Protein AF-A0A7V3RZU1-F1 (afdb_monomer)

Foldseek 3Di:
DVQVVLQPDFDADPNDTDRDGAEWFAEDPPDPQDPDPVSRVVQRVVQSVVCVVVPHSYYGYRD

Secondary structure (DSSP, 8-state):
-HHHHHHH-EEEETTEEEE----EEE--SS-TT-SSHHHHHHHHHHHHHHHHHTTSSSEEE--

pLDDT: mean 97.22, std 2.01, range [84.5, 98.69]

Mean predicted aligned error: 2.65 Å

Sequence (63 aa):
RYRKRIEDFILVVENKRLKVTISLGVANYPHPAIGSVDDLIRLADNALYKAKRNGRNRVEVAD

Radius of gyration: 14.64 Å; Cα contacts (8 Å, |Δi|>4): 98; chains: 1; bounding box: 26×20×47 Å

Solvent-accessible surface area (backbone atoms only — not comparable to full-atom values): 3658 Å² total; per-residue (Å²): 114,66,55,59,58,44,48,75,37,75,47,75,55,96,94,39,81,41,85,49,69,47,54,37,35,38,53,74,82,92,42,98,81,45,91,48,73,68,37,43,52,49,38,13,50,52,14,24,49,50,13,53,73,73,73,34,68,34,77,28,65,47,130

Nearest PDB structures (foldseek):
  3ign-assembly1_A  TM=9.484E-01  e=7.292E-04  Marinobacter nauticus VT8
  2v0n-assembly1_B  TM=8.199E-01  e=1.791E-02  Caulobacter vibrioides CB15
  5euh-as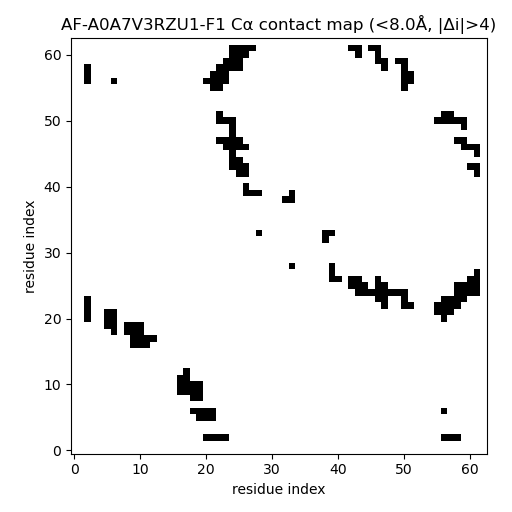sembly2_B  TM=8.763E-01  e=2.352E-02  Pseudomonas fluorescens Pf0-1
  5m3c-assembly1_A  TM=9.046E-01  e=6.104E-02  Pseudomonas aeruginosa
  5m3c-assembly1_B  TM=8.852E-01  e=1.206E-01  Pseudomonas aeruginosa

Structure (mmCIF, N/CA/C/O backbone):
data_AF-A0A7V3RZU1-F1
#
_entry.id   AF-A0A7V3RZU1-F1
#
loop_
_atom_site.group_PDB
_atom_site.id
_atom_site.type_symbol
_atom_site.label_atom_id
_atom_site.label_alt_id
_atom_site.label_comp_id
_atom_site.label_asym_id
_atom_site.label_entity_id
_atom_site.label_seq_id
_atom_site.pdbx_PDB_ins_code
_atom_site.Cartn_x
_atom_site.Cartn_y
_atom_site.Cartn_z
_atom_site.occupancy
_atom_site.B_iso_or_e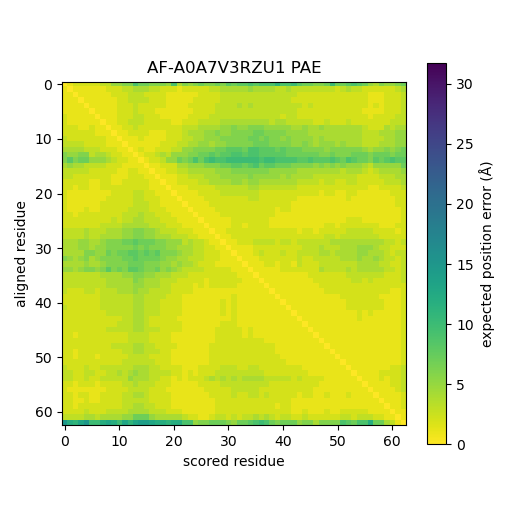quiv
_atom_site.auth_seq_id
_atom_site.auth_comp_id
_atom_site.auth_asym_id
_atom_site.auth_atom_id
_atom_site.pdbx_PDB_model_num
ATOM 1 N N . ARG A 1 1 ? -2.895 -11.570 1.962 1.00 94.44 1 ARG A N 1
ATOM 2 C CA . ARG A 1 1 ? -2.560 -12.167 3.283 1.00 94.44 1 ARG A CA 1
ATOM 3 C C . ARG A 1 1 ? -2.273 -11.124 4.369 1.00 94.44 1 ARG A C 1
ATOM 5 O O . ARG A 1 1 ? -3.040 -11.056 5.317 1.00 94.44 1 ARG A O 1
ATOM 12 N N . TYR A 1 2 ? -1.206 -10.321 4.264 1.00 96.56 2 TYR A N 1
ATOM 13 C CA . TYR A 1 2 ? -0.761 -9.431 5.354 1.00 96.56 2 TYR A CA 1
ATOM 14 C C . TYR A 1 2 ? -1.772 -8.355 5.754 1.00 96.56 2 TYR A C 1
ATOM 16 O O . TYR A 1 2 ? -2.083 -8.235 6.932 1.00 96.56 2 TYR A O 1
ATOM 24 N N . ARG A 1 3 ? -2.345 -7.644 4.775 1.00 97.69 3 ARG A N 1
ATOM 25 C CA . ARG A 1 3 ? -3.348 -6.601 5.026 1.00 97.69 3 ARG A CA 1
ATOM 26 C C . ARG A 1 3 ? -4.506 -7.089 5.903 1.00 97.69 3 ARG A C 1
ATOM 28 O O . ARG A 1 3 ? -4.817 -6.445 6.893 1.00 97.69 3 ARG A O 1
ATOM 35 N N . LYS A 1 4 ? -5.087 -8.248 5.565 1.00 97.69 4 LYS A N 1
ATOM 36 C CA . LYS A 1 4 ? -6.164 -8.878 6.343 1.00 97.69 4 LYS A CA 1
ATOM 37 C C . LYS A 1 4 ? -5.716 -9.262 7.751 1.00 97.69 4 LYS A C 1
ATOM 39 O O . LYS A 1 4 ? -6.363 -8.874 8.706 1.00 97.69 4 LYS A O 1
ATOM 44 N N . ARG A 1 5 ? -4.556 -9.914 7.894 1.00 97.88 5 ARG A N 1
ATOM 45 C CA . ARG A 1 5 ? -4.024 -10.280 9.221 1.00 97.88 5 ARG A CA 1
ATOM 46 C C . ARG A 1 5 ? -3.811 -9.071 10.135 1.00 97.88 5 ARG A C 1
ATOM 48 O O . ARG A 1 5 ? -4.042 -9.192 11.328 1.00 97.88 5 ARG A O 1
ATOM 55 N N . ILE A 1 6 ? -3.365 -7.936 9.592 1.00 97.62 6 ILE A N 1
ATOM 56 C CA . ILE A 1 6 ? -3.200 -6.700 10.370 1.00 97.62 6 ILE A CA 1
ATOM 57 C C . ILE A 1 6 ? -4.550 -6.045 10.652 1.00 97.62 6 ILE A C 1
ATOM 59 O O . ILE A 1 6 ? -4.773 -5.610 11.773 1.00 97.62 6 ILE A O 1
ATOM 63 N N . GLU A 1 7 ? -5.454 -6.013 9.671 1.00 97.81 7 GLU A N 1
ATOM 64 C CA . GLU A 1 7 ? -6.822 -5.534 9.875 1.00 97.81 7 GLU A CA 1
ATOM 65 C C . GLU A 1 7 ? -7.508 -6.302 11.007 1.00 97.81 7 GLU A C 1
ATOM 67 O O . GLU A 1 7 ? -8.153 -5.679 11.837 1.00 97.81 7 GLU A O 1
ATOM 72 N N . ASP A 1 8 ? -7.338 -7.619 11.096 1.00 97.06 8 ASP A N 1
ATOM 73 C CA . ASP A 1 8 ? -7.976 -8.455 12.117 1.00 97.06 8 ASP A CA 1
ATOM 74 C C . ASP A 1 8 ? -7.259 -8.403 13.480 1.00 97.06 8 ASP A C 1
ATOM 76 O O . ASP A 1 8 ? -7.833 -8.786 14.500 1.00 97.06 8 ASP A O 1
ATOM 80 N N . PHE A 1 9 ? -6.034 -7.876 13.529 1.00 96.19 9 PHE A N 1
ATOM 81 C CA . PHE A 1 9 ? -5.239 -7.760 14.747 1.00 96.19 9 PHE A CA 1
ATOM 82 C C . PHE A 1 9 ? -5.686 -6.573 15.617 1.00 96.19 9 PHE A C 1
ATOM 84 O O . PHE A 1 9 ? -5.941 -5.470 15.128 1.00 96.19 9 PHE A O 1
ATOM 91 N N . ILE A 1 10 ? -5.757 -6.791 16.933 1.00 96.69 10 ILE A N 1
ATOM 92 C CA . ILE A 1 10 ? -5.980 -5.732 17.924 1.00 96.69 10 ILE A CA 1
ATOM 93 C C . ILE A 1 10 ? -4.640 -5.417 18.577 1.00 96.69 10 ILE A C 1
ATOM 95 O O . ILE A 1 10 ? -4.091 -6.242 19.305 1.00 96.69 10 ILE A O 1
ATOM 99 N N . LEU A 1 11 ? -4.138 -4.207 18.339 1.00 96.44 11 LEU A N 1
ATOM 100 C CA . LEU A 1 11 ? -2.912 -3.731 18.961 1.00 96.44 11 LEU A CA 1
ATOM 101 C C . LEU A 1 11 ? -3.236 -3.189 20.358 1.0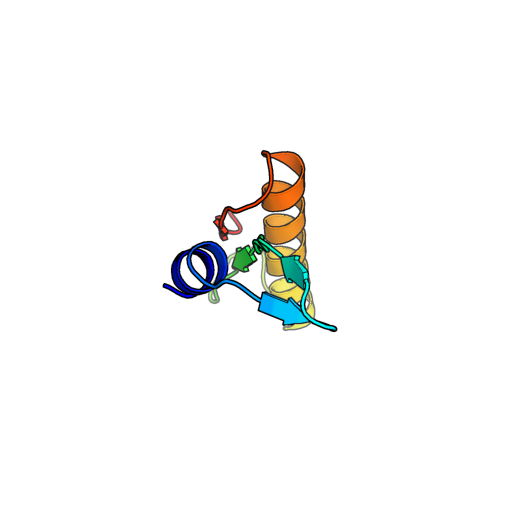0 96.44 11 LEU A C 1
ATOM 103 O O . LEU A 1 11 ? -4.094 -2.318 20.497 1.00 96.44 11 LEU A O 1
ATOM 107 N N . VAL A 1 12 ? -2.563 -3.699 21.390 1.00 96.69 12 VAL A N 1
ATOM 108 C CA . VAL A 1 12 ? -2.726 -3.228 22.774 1.00 96.69 12 VAL A CA 1
ATOM 109 C C . VAL A 1 12 ? -1.516 -2.384 23.164 1.00 96.69 12 VAL A C 1
ATOM 111 O O . VAL A 1 12 ? -0.397 -2.889 23.162 1.00 96.69 12 VAL A O 1
ATOM 114 N N . VAL A 1 13 ? -1.739 -1.111 23.497 1.00 96.00 13 VAL A N 1
ATOM 115 C CA . VAL A 1 13 ? -0.703 -0.163 23.949 1.00 96.00 13 VAL A CA 1
ATOM 116 C C . VAL A 1 13 ? -1.219 0.543 25.197 1.00 96.00 13 VAL A C 1
ATOM 118 O O . VAL A 1 13 ? -2.304 1.114 25.149 1.00 96.00 13 VAL A O 1
ATOM 121 N N . GLU A 1 14 ? -0.482 0.483 26.312 1.00 95.25 14 GLU A N 1
ATOM 122 C CA . GLU A 1 14 ? -0.860 1.133 27.586 1.00 95.25 14 GLU A CA 1
ATOM 123 C C . GLU A 1 14 ? -2.312 0.827 28.017 1.00 95.25 14 GLU A C 1
ATOM 125 O O . GLU A 1 14 ? -3.095 1.719 28.340 1.00 95.25 14 GLU A O 1
ATOM 130 N N . ASN A 1 15 ? -2.711 -0.449 27.953 1.00 94.44 15 ASN A N 1
ATOM 131 C CA . ASN A 1 15 ? -4.080 -0.930 28.205 1.00 94.44 15 ASN A CA 1
ATOM 132 C C . ASN A 1 15 ? -5.177 -0.393 27.258 1.00 94.44 15 ASN A C 1
ATOM 134 O O . ASN A 1 15 ? -6.354 -0.701 27.454 1.00 94.44 15 ASN A O 1
ATOM 138 N N . LYS A 1 16 ? -4.836 0.336 26.188 1.00 96.62 16 LYS A N 1
ATOM 139 C CA . LYS A 1 16 ? -5.776 0.753 25.134 1.00 96.62 16 LYS A CA 1
ATOM 140 C C . LYS A 1 16 ? -5.765 -0.235 23.975 1.00 96.62 16 LYS A C 1
ATOM 142 O O . LYS A 1 16 ? -4.708 -0.670 23.525 1.00 96.62 16 LYS A O 1
ATOM 147 N N . ARG A 1 17 ? -6.954 -0.561 23.458 1.00 97.06 17 ARG A N 1
ATOM 148 C CA . ARG A 1 17 ? -7.137 -1.394 22.260 1.00 97.06 17 ARG A CA 1
ATOM 149 C C . ARG A 1 17 ? -7.250 -0.510 21.024 1.00 97.06 17 ARG A C 1
ATOM 151 O O . ARG A 1 17 ? -8.200 0.255 20.896 1.00 97.06 17 ARG A O 1
ATOM 158 N N . LEU A 1 18 ? -6.299 -0.644 20.110 1.00 97.25 18 LEU A N 1
ATOM 159 C CA . LEU A 1 18 ? -6.235 0.104 18.863 1.00 97.25 18 LEU A CA 1
ATOM 160 C C . LEU A 1 18 ? -6.553 -0.817 17.687 1.00 97.25 18 LEU A C 1
ATOM 162 O O . LEU A 1 18 ? -5.926 -1.863 17.500 1.00 97.25 18 LEU A O 1
ATOM 166 N N . LYS A 1 19 ? -7.520 -0.398 16.868 1.00 96.62 19 LYS A N 1
ATOM 167 C CA . LYS A 1 19 ? -7.765 -1.003 15.561 1.00 96.62 19 LYS A CA 1
ATOM 168 C C . LYS A 1 19 ? -6.881 -0.300 14.541 1.00 96.62 19 LYS A C 1
ATOM 170 O O . LYS A 1 19 ? -7.032 0.898 14.313 1.00 96.62 19 LYS A O 1
ATOM 175 N N . VAL A 1 20 ? -5.961 -1.044 13.939 1.00 97.31 20 VAL A N 1
ATOM 176 C CA . VAL A 1 20 ? -5.036 -0.525 12.928 1.00 97.31 20 VAL A CA 1
ATOM 177 C C . VAL A 1 20 ? -5.258 -1.231 11.599 1.00 97.31 20 VAL A C 1
ATOM 179 O O . VAL A 1 20 ? -5.685 -2.380 11.542 1.00 97.31 20 VAL A O 1
ATOM 182 N N . THR A 1 21 ? -4.977 -0.528 10.508 1.00 98.25 21 THR A N 1
ATOM 183 C CA . THR A 1 21 ? -4.991 -1.095 9.157 1.00 98.25 21 THR A CA 1
ATOM 184 C C . THR A 1 21 ? -3.753 -0.628 8.407 1.00 98.25 21 THR A C 1
ATOM 186 O O . THR A 1 21 ? -3.108 0.345 8.798 1.00 98.25 21 THR A O 1
ATOM 189 N N . ILE A 1 22 ? -3.420 -1.314 7.317 1.00 98.25 22 ILE A N 1
ATOM 190 C CA . ILE A 1 22 ? -2.335 -0.913 6.419 1.00 98.25 22 ILE A CA 1
ATOM 191 C C . ILE A 1 22 ? -2.853 -0.766 4.993 1.00 98.25 22 ILE A C 1
ATOM 193 O O . ILE A 1 22 ? -3.754 -1.485 4.563 1.00 98.25 22 ILE A O 1
ATOM 197 N N . SER A 1 23 ? -2.261 0.167 4.255 1.00 98.69 23 SER A N 1
ATOM 198 C CA . SER A 1 23 ? -2.391 0.243 2.796 1.00 98.69 23 SER A CA 1
ATOM 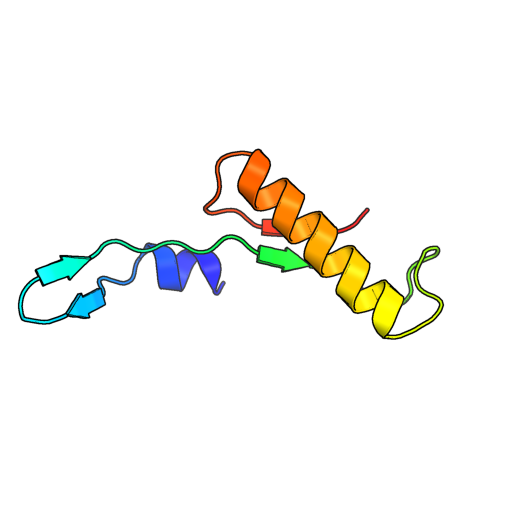199 C C . SER A 1 23 ? -1.079 -0.231 2.187 1.00 98.69 23 SER A C 1
ATOM 201 O O . SER A 1 23 ? -0.026 0.020 2.771 1.00 98.69 23 SER A O 1
ATOM 203 N N . LEU A 1 24 ? -1.137 -0.937 1.063 1.00 98.50 24 LEU A N 1
ATOM 204 C CA . LEU A 1 24 ? 0.036 -1.518 0.411 1.00 98.50 24 LEU A CA 1
ATOM 205 C C . LEU A 1 24 ? 0.045 -1.143 -1.068 1.00 98.50 24 LEU A C 1
ATOM 207 O O . LEU A 1 24 ? -0.992 -1.215 -1.724 1.00 98.50 24 LEU A O 1
ATOM 211 N N . GLY A 1 25 ? 1.223 -0.789 -1.569 1.00 98.38 25 GLY A N 1
ATOM 212 C CA . GLY A 1 25 ? 1.511 -0.706 -2.993 1.00 98.38 25 GLY A CA 1
ATOM 213 C C . GLY A 1 25 ? 2.448 -1.833 -3.393 1.00 98.38 25 GLY A C 1
ATOM 214 O O . GLY A 1 25 ? 3.369 -2.162 -2.644 1.00 98.38 25 GLY A O 1
ATOM 215 N N . VAL A 1 26 ? 2.183 -2.459 -4.535 1.00 98.19 26 VAL A N 1
ATOM 216 C CA . VAL A 1 26 ? 2.970 -3.588 -5.043 1.00 98.19 26 VAL A CA 1
ATOM 217 C C . VAL A 1 26 ? 3.394 -3.292 -6.472 1.00 98.19 26 VAL A C 1
ATOM 219 O O . VAL A 1 26 ? 2.553 -2.947 -7.291 1.00 98.19 26 VAL A O 1
ATOM 222 N N . ALA A 1 27 ? 4.672 -3.476 -6.781 1.00 98.12 27 ALA A N 1
ATOM 223 C CA . ALA A 1 27 ? 5.181 -3.503 -8.147 1.00 98.12 27 ALA A CA 1
ATOM 224 C C . ALA A 1 27 ? 5.873 -4.847 -8.402 1.00 98.12 27 ALA A C 1
ATOM 226 O O . ALA A 1 27 ? 6.305 -5.518 -7.461 1.00 98.12 27 ALA A O 1
ATOM 227 N N . ASN A 1 28 ? 5.936 -5.257 -9.665 1.00 96.69 28 ASN A N 1
ATOM 228 C CA . ASN A 1 28 ? 6.569 -6.500 -10.088 1.00 96.69 28 ASN A CA 1
ATOM 229 C C . ASN A 1 28 ? 7.635 -6.210 -11.152 1.00 96.69 28 ASN A C 1
ATOM 231 O O . ASN A 1 28 ? 7.585 -5.181 -11.813 1.00 96.69 28 ASN A O 1
ATOM 235 N N . TYR A 1 29 ? 8.607 -7.107 -11.283 1.00 95.25 29 TYR A N 1
ATOM 236 C CA . TYR A 1 29 ? 9.585 -7.112 -12.366 1.00 95.25 29 TYR A CA 1
ATOM 237 C C . TYR A 1 29 ? 9.551 -8.504 -13.023 1.00 95.25 29 TYR A C 1
ATOM 239 O O . TYR A 1 29 ? 9.478 -9.492 -12.283 1.00 95.25 29 TYR A O 1
ATOM 247 N N . PRO A 1 30 ? 9.618 -8.619 -14.363 1.00 95.19 30 PRO A N 1
ATOM 248 C CA . PRO A 1 30 ? 9.826 -7.544 -15.339 1.00 95.19 30 PRO A CA 1
ATOM 249 C C . PRO A 1 30 ? 8.587 -6.672 -15.574 1.00 95.19 30 PRO A C 1
ATOM 251 O O . PRO A 1 30 ? 7.463 -7.160 -15.558 1.00 95.19 30 PRO A O 1
ATOM 254 N N . HIS A 1 31 ? 8.816 -5.383 -15.836 1.00 94.62 31 HIS A N 1
ATOM 255 C CA . HIS A 1 31 ? 7.773 -4.406 -16.144 1.00 94.62 31 HIS A CA 1
ATOM 256 C C . HIS A 1 31 ? 8.302 -3.352 -17.131 1.00 94.62 31 HIS A C 1
ATOM 258 O O . HIS A 1 31 ? 9.435 -2.903 -16.944 1.00 94.62 31 HIS A O 1
ATOM 264 N N . PRO A 1 32 ? 7.522 -2.898 -18.134 1.00 95.25 32 PRO A N 1
ATOM 265 C CA . PRO A 1 32 ? 8.006 -1.953 -19.150 1.00 95.25 32 PRO A CA 1
ATOM 266 C C . PRO A 1 32 ? 8.537 -0.632 -18.582 1.00 95.25 32 PRO A C 1
ATOM 268 O O . PRO A 1 32 ? 9.444 -0.030 -19.146 1.00 95.25 32 PRO A O 1
ATOM 271 N N . ALA A 1 33 ? 7.980 -0.187 -17.454 1.00 95.00 33 ALA A N 1
ATOM 272 C CA . ALA A 1 33 ? 8.378 1.048 -16.783 1.00 95.00 33 ALA A CA 1
ATOM 273 C C . ALA A 1 33 ? 9.500 0.871 -15.734 1.00 95.00 33 ALA A C 1
ATOM 275 O O . ALA A 1 33 ? 9.750 1.804 -14.972 1.00 95.00 33 ALA A O 1
ATOM 276 N N . ILE A 1 34 ? 10.143 -0.305 -15.649 1.00 97.12 34 ILE A N 1
ATOM 277 C CA . ILE A 1 34 ? 11.205 -0.599 -14.669 1.00 97.12 34 ILE A CA 1
ATOM 278 C C . ILE A 1 34 ? 12.529 -0.863 -15.387 1.00 97.12 34 ILE A C 1
ATOM 280 O O . ILE A 1 34 ? 12.751 -1.956 -15.907 1.00 97.12 34 ILE A O 1
ATOM 284 N N . GLY A 1 35 ? 13.422 0.133 -15.372 1.00 97.44 35 GLY A N 1
ATOM 285 C CA . GLY A 1 35 ? 14.810 -0.001 -15.832 1.00 97.44 35 GLY A CA 1
ATOM 286 C C . GLY A 1 35 ? 15.824 -0.145 -14.693 1.00 97.44 35 GLY A C 1
ATOM 287 O O . GLY A 1 35 ? 16.972 -0.514 -14.929 1.00 97.44 35 GLY A O 1
ATOM 288 N N . SER A 1 36 ? 15.411 0.139 -13.457 1.00 98.06 36 SER A N 1
ATOM 289 C CA . SER A 1 36 ? 16.272 0.169 -12.276 1.00 98.06 36 SER A CA 1
ATOM 290 C C . SER A 1 36 ? 15.526 -0.267 -11.009 1.00 98.06 36 SER A C 1
ATOM 292 O O . SER A 1 36 ? 14.297 -0.350 -10.981 1.00 98.06 36 SER A O 1
ATOM 294 N N . VAL A 1 37 ? 16.267 -0.520 -9.927 1.00 98.00 37 VAL A N 1
ATOM 295 C CA . VAL A 1 37 ? 15.674 -0.780 -8.602 1.00 98.00 37 VAL A CA 1
ATOM 296 C C . VAL A 1 37 ? 14.874 0.432 -8.109 1.00 98.00 37 VAL A C 1
ATOM 298 O O . VAL A 1 37 ? 13.799 0.259 -7.535 1.00 98.00 37 VAL A O 1
ATOM 301 N N . ASP A 1 38 ? 15.345 1.647 -8.391 1.00 98.38 38 ASP A N 1
ATOM 302 C CA . ASP A 1 38 ? 14.647 2.877 -8.012 1.00 98.38 38 ASP A CA 1
ATOM 303 C C . ASP A 1 38 ? 13.294 3.000 -8.723 1.00 98.38 38 ASP A C 1
ATOM 305 O O . ASP A 1 38 ? 12.308 3.401 -8.103 1.00 98.38 38 ASP A O 1
ATOM 309 N N . ASP A 1 39 ? 13.195 2.574 -9.987 1.00 98.12 39 ASP A N 1
ATOM 310 C CA . ASP A 1 39 ? 11.914 2.523 -10.701 1.00 98.12 39 ASP A CA 1
ATOM 311 C C . ASP A 1 39 ? 10.935 1.528 -10.073 1.00 98.12 39 ASP A C 1
ATOM 313 O O . ASP A 1 39 ? 9.748 1.834 -9.937 1.00 98.12 39 ASP A O 1
ATOM 317 N N . LEU A 1 40 ? 11.426 0.360 -9.645 1.00 98.31 40 LEU A N 1
ATOM 318 C CA . LEU A 1 40 ? 10.610 -0.642 -8.958 1.00 98.31 40 LEU A CA 1
ATOM 319 C C . LEU A 1 40 ? 10.043 -0.096 -7.641 1.00 98.31 40 LEU A C 1
ATOM 321 O O . LEU A 1 40 ? 8.845 -0.232 -7.380 1.00 98.31 40 LEU A O 1
ATOM 325 N N . ILE A 1 41 ? 10.884 0.556 -6.833 1.00 98.38 41 ILE A N 1
ATOM 326 C CA . ILE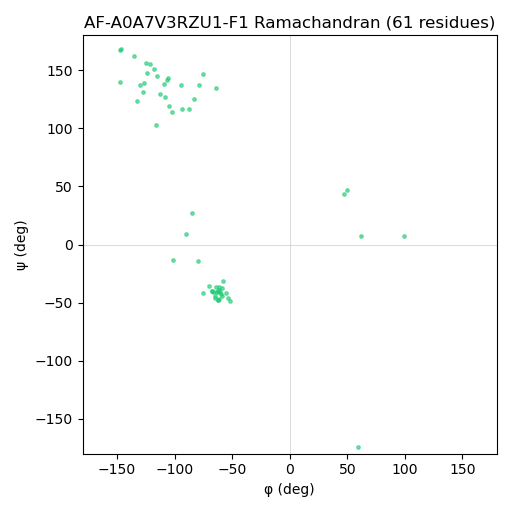 A 1 41 ? 10.469 1.170 -5.565 1.00 98.38 41 ILE A CA 1
ATOM 327 C C . ILE A 1 41 ? 9.481 2.310 -5.828 1.00 98.38 41 ILE A C 1
ATOM 329 O O . ILE A 1 41 ? 8.428 2.368 -5.190 1.00 98.38 41 ILE A O 1
ATOM 333 N N . ARG A 1 42 ? 9.772 3.182 -6.800 1.00 98.31 42 ARG A N 1
ATOM 334 C CA . ARG A 1 42 ? 8.913 4.311 -7.177 1.00 98.31 42 ARG A CA 1
ATOM 335 C C . ARG A 1 42 ? 7.532 3.852 -7.640 1.00 98.31 42 ARG A C 1
ATOM 337 O O . ARG A 1 42 ? 6.531 4.448 -7.251 1.00 98.31 42 ARG A O 1
ATOM 344 N N . LEU A 1 43 ? 7.443 2.791 -8.442 1.00 98.31 43 LEU A N 1
ATOM 345 C CA . LEU A 1 43 ? 6.153 2.240 -8.867 1.00 98.31 43 LEU A CA 1
ATOM 346 C C . LEU A 1 43 ? 5.373 1.625 -7.702 1.00 98.31 43 LEU A C 1
ATOM 348 O O . LEU A 1 43 ? 4.164 1.846 -7.600 1.00 98.31 43 LEU A O 1
ATOM 352 N N . ALA A 1 44 ? 6.046 0.911 -6.795 1.00 98.50 44 ALA A N 1
ATOM 353 C CA . ALA A 1 44 ? 5.405 0.391 -5.592 1.00 98.50 44 ALA A CA 1
ATOM 354 C C . ALA A 1 44 ? 4.880 1.528 -4.695 1.00 98.50 44 ALA A C 1
ATOM 356 O O . ALA A 1 44 ? 3.757 1.442 -4.197 1.00 98.50 44 ALA A O 1
ATOM 357 N N . ASP A 1 45 ? 5.636 2.618 -4.532 1.00 98.50 45 ASP A N 1
ATOM 358 C CA . ASP A 1 45 ? 5.199 3.781 -3.751 1.00 98.50 45 ASP A CA 1
ATOM 359 C C . ASP A 1 45 ? 4.028 4.525 -4.415 1.00 98.50 45 ASP A C 1
ATOM 361 O O . ASP A 1 45 ? 3.044 4.863 -3.754 1.00 98.50 45 ASP A O 1
ATOM 365 N N . ASN A 1 46 ? 4.044 4.673 -5.742 1.00 98.31 46 ASN A N 1
ATOM 366 C CA . ASN A 1 46 ? 2.913 5.232 -6.486 1.00 98.31 46 ASN A CA 1
ATOM 367 C C . ASN A 1 46 ? 1.634 4.408 -6.281 1.00 98.31 46 ASN A C 1
ATOM 369 O O . ASN A 1 46 ? 0.562 4.966 -6.023 1.00 98.31 46 ASN A O 1
ATOM 373 N N . ALA A 1 47 ? 1.732 3.077 -6.341 1.00 98.50 47 ALA A N 1
ATOM 374 C CA . ALA A 1 47 ? 0.612 2.193 -6.033 1.00 98.50 47 ALA A CA 1
ATOM 375 C C . ALA A 1 47 ? 0.157 2.350 -4.567 1.00 98.50 47 ALA A C 1
ATOM 377 O O . ALA A 1 47 ? -1.039 2.439 -4.284 1.00 98.50 47 ALA A O 1
ATOM 378 N N . LEU A 1 48 ? 1.086 2.495 -3.617 1.00 98.62 48 LEU A N 1
ATOM 379 C CA . LEU A 1 48 ? 0.756 2.755 -2.212 1.00 98.62 48 LEU A CA 1
ATOM 380 C C . LEU A 1 48 ? 0.007 4.084 -2.049 1.00 98.62 48 LEU A C 1
ATOM 382 O O . LEU A 1 48 ? -0.941 4.180 -1.260 1.00 98.62 48 LEU A O 1
ATOM 386 N N . TYR A 1 49 ? 0.404 5.111 -2.796 1.00 98.31 49 TYR A N 1
ATOM 387 C CA . T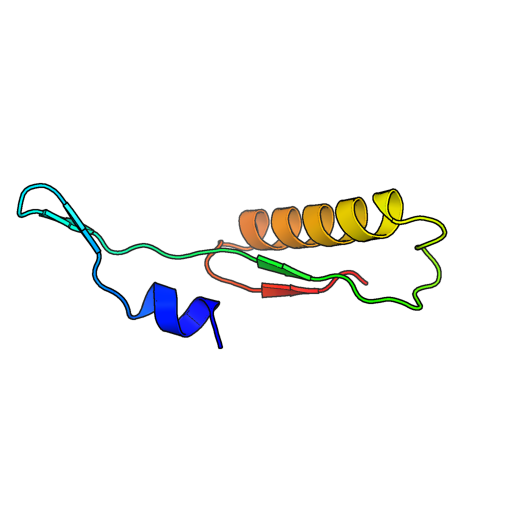YR A 1 49 ? -0.276 6.395 -2.798 1.00 98.31 49 TYR A CA 1
ATOM 388 C C . TYR A 1 49 ? -1.700 6.275 -3.357 1.00 98.31 49 TYR A C 1
ATOM 390 O O . TYR A 1 49 ? -2.639 6.754 -2.711 1.00 98.31 49 TYR A O 1
ATOM 398 N N . LYS A 1 50 ? -1.897 5.550 -4.473 1.00 98.44 50 LYS A N 1
ATOM 399 C CA . LYS A 1 50 ? -3.237 5.201 -4.988 1.00 98.44 50 LYS A CA 1
ATOM 400 C C . LYS A 1 50 ? -4.078 4.518 -3.900 1.00 98.44 50 LYS A C 1
ATOM 402 O O . LYS A 1 50 ? -5.201 4.946 -3.637 1.00 98.44 50 LYS A O 1
ATOM 407 N N . ALA A 1 51 ? -3.512 3.553 -3.170 1.00 98.56 51 ALA A N 1
ATOM 408 C CA . ALA A 1 51 ? -4.216 2.832 -2.106 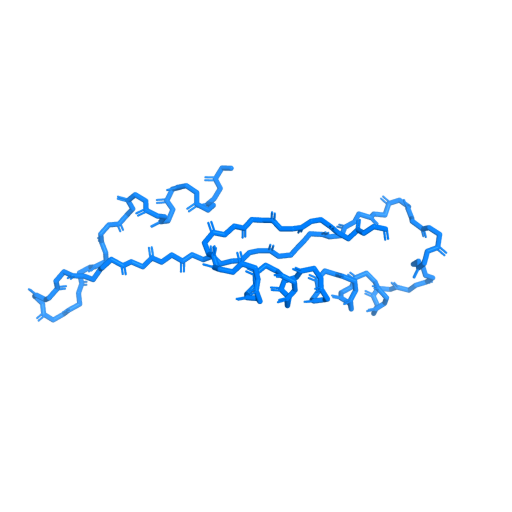1.00 98.56 51 ALA A CA 1
ATOM 409 C C . ALA A 1 51 ? -4.691 3.772 -0.985 1.00 98.56 51 ALA A C 1
ATOM 411 O O . ALA A 1 51 ? -5.813 3.650 -0.487 1.00 98.56 51 ALA A O 1
ATOM 412 N N . LYS A 1 52 ? -3.852 4.743 -0.599 1.00 98.25 52 LYS A N 1
ATOM 413 C CA . LYS A 1 52 ? -4.186 5.759 0.411 1.00 98.25 52 LYS A CA 1
ATOM 414 C C . LYS A 1 52 ? -5.275 6.721 -0.070 1.00 98.25 52 LYS A C 1
ATOM 416 O O . LYS A 1 52 ? -6.145 7.080 0.724 1.00 98.25 52 LYS A O 1
ATOM 421 N N . ARG A 1 53 ? -5.235 7.130 -1.343 1.00 98.38 53 ARG A N 1
ATOM 422 C CA . ARG A 1 53 ? -6.235 8.020 -1.961 1.00 98.38 53 ARG A CA 1
ATOM 423 C C . ARG A 1 53 ? -7.586 7.330 -2.154 1.00 9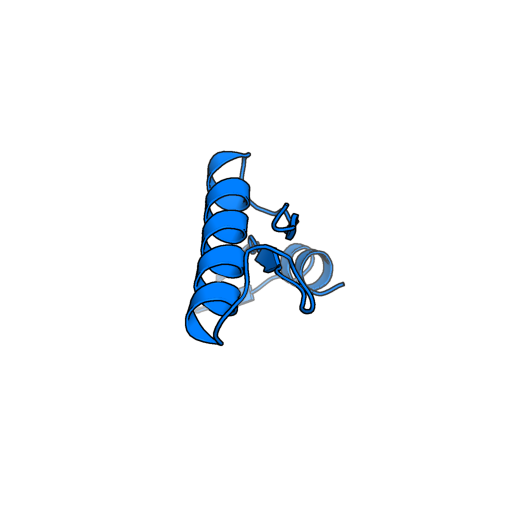8.38 53 ARG A C 1
ATOM 425 O O . ARG A 1 53 ? -8.609 7.959 -1.913 1.00 98.38 53 ARG A O 1
ATOM 432 N N . ASN A 1 54 ? -7.589 6.038 -2.468 1.00 97.88 54 ASN A N 1
ATOM 433 C CA . ASN A 1 54 ? -8.791 5.240 -2.734 1.00 97.88 54 ASN A CA 1
ATOM 434 C C . ASN A 1 54 ? -9.452 4.662 -1.464 1.00 97.88 54 ASN A C 1
ATOM 436 O O . ASN A 1 54 ? -10.095 3.613 -1.509 1.00 97.88 54 ASN A O 1
ATOM 440 N N . GLY A 1 55 ? -9.285 5.319 -0.312 1.00 97.94 55 GLY A N 1
ATOM 441 C CA . GLY A 1 55 ? -9.968 4.942 0.933 1.00 97.94 55 GLY A CA 1
ATOM 442 C C . GLY A 1 55 ? -9.151 4.118 1.933 1.00 97.94 55 GLY A C 1
ATOM 443 O O . GLY A 1 55 ? -9.701 3.727 2.959 1.00 97.94 55 GLY A O 1
ATOM 444 N N . ARG A 1 56 ? -7.840 3.920 1.709 1.00 98.56 56 ARG A N 1
ATOM 445 C CA . ARG A 1 56 ? -6.931 3.163 2.599 1.00 98.56 56 ARG A CA 1
ATOM 446 C C . ARG A 1 56 ? -7.375 1.703 2.792 1.00 98.56 56 ARG A C 1
ATOM 448 O O . ARG A 1 56 ? -8.271 1.213 2.112 1.00 98.56 56 ARG A O 1
ATOM 455 N N . ASN A 1 57 ? -6.679 0.975 3.671 1.00 98.31 57 ASN A N 1
ATOM 456 C CA . ASN A 1 57 ? -6.951 -0.428 4.008 1.00 98.31 57 ASN A CA 1
ATOM 457 C C . ASN A 1 57 ? -7.163 -1.325 2.771 1.00 98.31 57 ASN A C 1
ATOM 459 O O . ASN A 1 57 ? -8.052 -2.177 2.714 1.00 98.31 57 ASN A O 1
ATOM 463 N N . ARG A 1 58 ? -6.315 -1.135 1.759 1.00 98.31 58 ARG A N 1
ATOM 464 C CA . ARG A 1 58 ? -6.368 -1.858 0.487 1.00 98.31 58 ARG A CA 1
ATOM 465 C C . ARG A 1 58 ? -4.976 -2.072 -0.086 1.00 98.31 58 ARG A C 1
ATOM 467 O O . ARG A 1 58 ? -3.995 -1.515 0.407 1.00 98.31 58 ARG A O 1
ATOM 474 N N . VAL A 1 59 ? -4.920 -2.924 -1.098 1.00 98.44 59 VAL A N 1
ATOM 475 C CA . VAL A 1 59 ? -3.721 -3.175 -1.891 1.00 98.44 59 VAL A CA 1
ATOM 476 C C . VAL A 1 59 ? -3.999 -2.640 -3.284 1.00 98.44 59 VAL A C 1
AT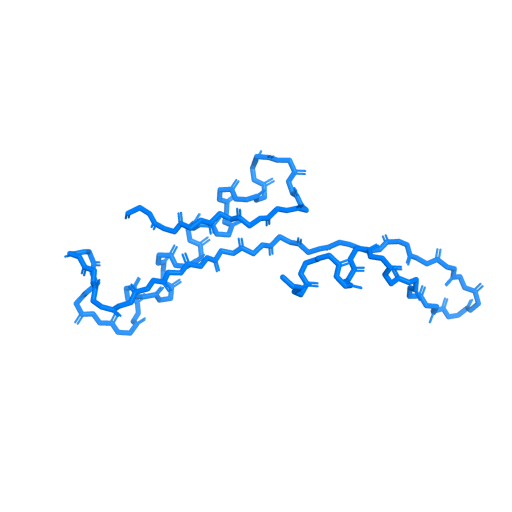OM 478 O O . VAL A 1 59 ? -5.040 -2.974 -3.840 1.00 98.44 59 VAL A O 1
ATOM 481 N N . GLU A 1 60 ? -3.098 -1.829 -3.816 1.00 98.50 60 GLU A N 1
ATOM 482 C CA . GLU A 1 60 ? -3.087 -1.455 -5.231 1.00 98.50 60 GLU A CA 1
ATOM 483 C C . GLU A 1 60 ? -1.806 -2.021 -5.853 1.00 98.50 60 GLU A C 1
ATOM 485 O O . GLU A 1 60 ? -0.761 -2.101 -5.194 1.00 98.50 60 GLU A O 1
ATOM 490 N N . VAL A 1 61 ? -1.897 -2.442 -7.109 1.00 97.75 61 VAL A N 1
ATOM 491 C CA . VAL A 1 61 ? -0.764 -2.957 -7.885 1.00 97.75 61 VAL A CA 1
ATOM 492 C C . VAL A 1 61 ? -0.389 -1.894 -8.915 1.00 97.75 61 VAL A C 1
ATOM 494 O O . VAL A 1 61 ? -1.264 -1.195 -9.420 1.00 97.75 61 VAL A O 1
ATOM 497 N N . ALA A 1 62 ? 0.905 -1.708 -9.155 1.00 95.88 62 ALA A N 1
ATOM 498 C CA . ALA A 1 62 ? 1.385 -0.848 -10.224 1.00 95.88 62 ALA A CA 1
ATOM 499 C C . ALA A 1 62 ? 0.946 -1.420 -11.581 1.00 95.88 62 ALA A C 1
ATOM 501 O O . ALA A 1 62 ? 1.049 -2.631 -11.791 1.00 95.88 62 ALA A O 1
ATOM 502 N N . ASP A 1 63 ? 0.439 -0.531 -12.435 1.00 84.50 63 ASP A N 1
ATOM 503 C CA . ASP A 1 63 ? 0.031 -0.816 -13.815 1.00 84.50 63 ASP A CA 1
ATOM 504 C C . ASP A 1 63 ? 1.227 -0.787 -14.768 1.00 84.50 63 ASP A C 1
ATOM 506 O O . ASP A 1 63 ? 2.149 0.032 -14.507 1.00 84.50 63 ASP A O 1
#